Protein AF-A0A2J8MBR6-F1 (afdb_monomer_lite)

pLDDT: mean 87.17, std 11.91, range [52.5, 98.75]

Organism: Pan troglodytes (NCBI:txid9598)

InterPro domains:
  IPR004364 Aminoacyl-tRNA synthetase, class II (D/K/N) [PF00152] (13-102)
  IPR045864 Class II Aminoacyl-tRNA synthetase/Biotinyl protein ligase (BPL) and lipoyl protein ligase (LPL) [G3DSA:3.30.930.10] (3-104)
  IPR045864 Class II Aminoacyl-tRNA synthetase/Biotinyl protein ligase (BPL) and lipoyl protein ligase (LPL) [SSF55681] (5-101)

Structure (mmCIF, N/CA/C/O backbone):
data_AF-A0A2J8MBR6-F1
#
_entry.id   AF-A0A2J8MBR6-F1
#
loop_
_atom_site.group_PDB
_atom_site.id
_atom_site.type_symbol
_atom_site.label_atom_id
_atom_site.label_alt_id
_atom_site.label_comp_id
_atom_site.label_asym_id
_atom_site.label_entity_id
_atom_site.label_seq_id
_atom_site.pdbx_PDB_ins_code
_atom_site.Cartn_x
_atom_site.Cartn_y
_atom_site.Cartn_z
_atom_site.occupancy
_atom_site.B_iso_or_equiv
_atom_site.auth_seq_id
_atom_site.auth_comp_id
_atom_site.auth_asym_id
_atom_site.auth_atom_id
_atom_site.pdbx_PDB_model_num
ATOM 1 N N . PRO A 1 1 ? 12.385 17.022 -18.684 1.00 77.06 1 PRO A N 1
ATOM 2 C CA . PRO A 1 1 ? 13.114 16.256 -17.645 1.00 77.06 1 PRO A CA 1
ATOM 3 C C . PRO A 1 1 ? 13.545 14.849 -18.097 1.00 77.06 1 PRO A C 1
ATOM 5 O O . PRO A 1 1 ? 14.737 14.612 -18.179 1.00 77.06 1 PRO A O 1
ATOM 8 N N . ILE A 1 2 ? 12.638 13.938 -18.475 1.00 82.88 2 ILE A N 1
ATOM 9 C CA . ILE A 1 2 ? 13.016 12.587 -18.943 1.00 82.88 2 ILE A CA 1
ATOM 10 C C . ILE A 1 2 ? 12.957 12.524 -20.476 1.00 82.88 2 ILE A C 1
ATOM 12 O O . ILE A 1 2 ? 11.893 12.755 -21.051 1.00 82.88 2 ILE A O 1
ATOM 16 N N . LYS A 1 3 ? 14.080 12.223 -21.145 1.00 82.62 3 LYS A N 1
ATOM 17 C CA . LYS A 1 3 ? 14.129 12.087 -22.614 1.00 82.62 3 LYS A CA 1
ATOM 18 C C . LYS A 1 3 ? 13.734 10.682 -23.071 1.00 82.62 3 LYS A C 1
ATOM 20 O O . LYS A 1 3 ? 14.180 9.684 -22.508 1.00 82.62 3 LYS A O 1
ATOM 25 N N . TYR A 1 4 ? 12.916 10.612 -24.120 1.00 69.12 4 TYR A N 1
ATOM 26 C CA . TYR A 1 4 ? 12.496 9.362 -24.753 1.00 69.12 4 TYR A CA 1
ATOM 27 C C . TYR A 1 4 ? 13.694 8.699 -25.461 1.00 69.12 4 TYR A C 1
ATOM 29 O O . TYR A 1 4 ? 14.399 9.370 -26.207 1.00 69.12 4 TYR A O 1
ATOM 37 N N . LYS A 1 5 ? 13.910 7.395 -25.224 1.00 77.12 5 LYS A N 1
ATOM 38 C CA . LYS A 1 5 ? 15.043 6.555 -25.696 1.00 77.12 5 LYS A CA 1
ATOM 39 C C . LYS A 1 5 ? 16.397 6.731 -24.993 1.00 77.12 5 LYS A C 1
ATOM 41 O O . LYS A 1 5 ? 17.296 5.934 -25.244 1.00 77.12 5 LYS A O 1
ATOM 46 N N . GLU A 1 6 ? 16.539 7.681 -24.076 1.00 84.62 6 GLU A N 1
ATOM 47 C CA . GLU A 1 6 ? 17.733 7.788 -23.231 1.00 84.62 6 GLU A CA 1
ATOM 48 C C . GLU A 1 6 ? 17.558 6.937 -21.963 1.00 84.62 6 GLU A C 1
ATOM 50 O O . GLU A 1 6 ? 16.483 6.924 -21.353 1.00 84.62 6 GLU A O 1
ATOM 55 N N . ARG A 1 7 ? 18.597 6.190 -21.570 1.00 83.81 7 ARG A N 1
ATOM 56 C CA . ARG A 1 7 ? 18.583 5.439 -20.309 1.00 83.81 7 ARG A CA 1
ATOM 57 C C . ARG A 1 7 ? 19.002 6.363 -19.177 1.00 83.81 7 ARG A C 1
ATOM 59 O O . ARG A 1 7 ? 20.121 6.859 -19.166 1.00 83.81 7 ARG A O 1
ATOM 66 N N . HIS A 1 8 ? 18.112 6.527 -18.206 1.00 88.81 8 HIS A N 1
ATOM 67 C CA . HIS A 1 8 ? 18.379 7.291 -16.992 1.00 88.81 8 HIS A CA 1
ATOM 68 C C . HIS A 1 8 ? 18.644 6.341 -15.816 1.00 88.81 8 HIS A C 1
ATOM 70 O O . HIS A 1 8 ? 17.941 5.330 -15.703 1.00 88.81 8 HIS A O 1
ATOM 76 N N . PRO A 1 9 ? 19.604 6.643 -14.922 1.00 91.50 9 PRO A N 1
ATOM 77 C CA . PRO A 1 9 ? 19.783 5.905 -13.675 1.00 91.50 9 PRO A CA 1
ATOM 78 C C . PRO A 1 9 ? 18.516 5.928 -12.810 1.00 91.50 9 PRO A C 1
ATOM 80 O O . PRO A 1 9 ? 17.766 6.905 -12.818 1.00 91.50 9 PRO A O 1
ATOM 83 N N . LEU A 1 10 ? 18.297 4.881 -12.007 1.00 90.81 10 LEU A N 1
ATOM 84 C CA . LEU A 1 10 ? 17.121 4.800 -11.130 1.00 90.81 10 LEU A CA 1
ATOM 85 C C . LEU A 1 10 ? 17.045 5.966 -10.134 1.00 90.81 10 LEU A C 1
ATOM 87 O O . LEU A 1 10 ? 15.949 6.444 -9.859 1.00 90.81 10 LEU A O 1
ATOM 91 N N . GLU A 1 11 ? 18.188 6.457 -9.650 1.00 93.19 11 GLU A N 1
ATOM 92 C CA . GLU A 1 11 ? 18.245 7.594 -8.725 1.00 93.19 11 GLU A CA 1
ATOM 93 C C . GLU A 1 11 ? 17.692 8.878 -9.350 1.00 93.19 11 GLU A C 1
ATOM 95 O O . GLU A 1 11 ? 16.863 9.560 -8.754 1.00 93.19 11 GLU A O 1
ATOM 100 N N . TYR A 1 12 ? 18.039 9.144 -10.610 1.00 92.38 12 TYR A N 1
ATOM 101 C CA . TYR A 1 12 ? 17.484 10.275 -11.349 1.00 92.38 12 TYR A CA 1
ATOM 102 C C . TYR A 1 12 ? 15.967 10.137 -11.543 1.00 92.38 12 TYR A C 1
ATOM 104 O O . TYR A 1 12 ? 15.207 11.088 -11.371 1.00 92.38 12 TYR A O 1
ATOM 112 N N . LEU A 1 13 ? 15.489 8.924 -11.837 1.00 91.88 13 LEU A N 1
ATOM 113 C CA . LEU A 1 13 ? 14.056 8.665 -11.987 1.00 91.88 13 LEU A CA 1
ATOM 114 C C . LEU A 1 13 ? 13.270 8.869 -10.679 1.00 91.88 13 LEU A C 1
ATOM 116 O O . LEU A 1 13 ? 12.091 9.226 -10.737 1.00 91.88 13 LEU A O 1
ATOM 120 N N . ARG A 1 14 ? 13.884 8.674 -9.502 1.00 92.31 14 ARG A N 1
ATOM 121 C CA . ARG A 1 14 ? 13.234 8.924 -8.198 1.00 92.31 14 ARG A CA 1
ATOM 122 C C . ARG A 1 14 ? 12.878 10.398 -7.999 1.00 92.31 14 ARG A C 1
ATOM 124 O O . ARG A 1 14 ? 11.842 10.670 -7.402 1.00 92.31 14 ARG A O 1
ATOM 131 N N . GLN A 1 15 ? 13.653 11.315 -8.577 1.00 94.56 15 GLN A N 1
ATOM 132 C CA . GLN A 1 15 ? 13.417 12.764 -8.500 1.00 94.56 15 GLN A CA 1
ATOM 133 C C . GLN A 1 15 ? 12.194 13.225 -9.316 1.00 94.56 15 GLN A C 1
ATOM 135 O O . GLN A 1 15 ? 11.661 14.310 -9.094 1.00 94.56 15 GLN A O 1
ATOM 140 N N . HIS A 1 16 ? 11.705 12.398 -10.248 1.00 92.62 16 HIS A N 1
ATOM 141 C CA . HIS A 1 16 ? 10.569 12.715 -11.119 1.00 92.62 16 HIS A CA 1
ATOM 142 C C . HIS A 1 16 ? 9.462 11.645 -11.028 1.00 92.62 16 HIS A C 1
ATOM 144 O O . HIS A 1 16 ? 9.188 10.935 -12.006 1.00 92.62 16 HIS A O 1
ATOM 150 N N . PRO A 1 17 ? 8.783 11.515 -9.868 1.00 90.62 17 PRO A N 1
ATOM 151 C CA . PRO A 1 17 ? 7.864 10.408 -9.587 1.00 90.62 17 PRO A CA 1
ATOM 152 C C . PRO A 1 17 ? 6.655 10.347 -10.530 1.00 90.62 17 PRO A C 1
ATOM 154 O O . PRO A 1 17 ? 6.166 9.261 -10.832 1.00 90.62 17 PRO A O 1
ATOM 157 N N . HIS A 1 18 ? 6.211 11.493 -11.043 1.00 91.69 18 HIS A N 1
ATOM 158 C CA . HIS A 1 18 ? 5.093 11.602 -11.982 1.00 91.69 18 HIS A CA 1
ATOM 159 C C . HIS A 1 18 ? 5.460 11.176 -13.416 1.00 91.69 18 HIS A C 1
ATOM 161 O O . HIS A 1 18 ? 4.578 10.812 -14.188 1.00 91.69 18 HIS A O 1
ATOM 167 N N . PHE A 1 19 ? 6.749 11.172 -13.785 1.00 89.81 19 PHE A N 1
ATOM 168 C CA . PHE A 1 19 ? 7.193 10.747 -15.120 1.00 89.81 19 PHE A CA 1
ATOM 169 C C . PHE A 1 19 ? 7.856 9.366 -15.141 1.00 89.81 19 PHE A C 1
ATOM 171 O O . PHE A 1 19 ? 7.837 8.705 -16.182 1.00 89.81 19 PHE A O 1
ATOM 178 N N . ARG A 1 20 ? 8.424 8.893 -14.021 1.00 90.75 20 ARG A N 1
ATOM 179 C CA . ARG A 1 20 ? 9.204 7.639 -13.979 1.00 90.75 20 ARG A CA 1
ATOM 180 C C . ARG A 1 20 ? 8.426 6.412 -14.452 1.00 90.75 20 ARG A C 1
ATOM 182 O O . ARG A 1 20 ? 9.022 5.533 -15.069 1.00 90.75 20 ARG A O 1
ATOM 189 N N . CYS A 1 21 ? 7.107 6.378 -14.237 1.00 90.12 21 CYS A N 1
ATOM 190 C CA . CYS A 1 21 ? 6.229 5.283 -14.660 1.00 90.12 21 CYS A CA 1
ATOM 191 C C . CYS A 1 21 ? 6.183 5.084 -16.184 1.00 90.12 21 CYS A C 1
ATOM 193 O O . CYS A 1 21 ? 5.829 4.002 -16.635 1.00 90.12 21 CYS A O 1
ATOM 195 N N . ARG A 1 22 ? 6.592 6.080 -16.981 1.00 89.62 22 ARG A N 1
ATOM 196 C CA . ARG A 1 22 ? 6.645 6.005 -18.452 1.00 89.62 22 ARG A CA 1
ATOM 197 C C . ARG A 1 22 ? 7.913 5.335 -18.989 1.00 89.62 22 ARG A C 1
ATOM 199 O O . ARG A 1 22 ? 8.057 5.184 -20.198 1.00 89.62 22 ARG A O 1
ATOM 20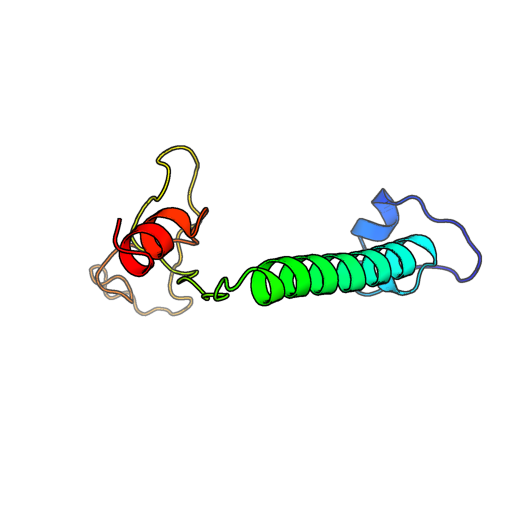6 N N . THR A 1 23 ? 8.849 4.959 -18.119 1.00 90.69 23 THR A N 1
ATOM 207 C CA . THR A 1 23 ? 10.065 4.232 -18.510 1.00 90.69 23 THR A CA 1
ATOM 208 C C . THR A 1 23 ? 9.806 2.727 -18.586 1.00 90.69 23 THR A C 1
ATOM 210 O O . THR A 1 23 ? 8.963 2.188 -17.865 1.00 90.69 23 THR A O 1
ATOM 213 N N . ASN A 1 24 ? 10.564 2.013 -19.424 1.00 90.44 24 ASN A N 1
ATOM 214 C CA . ASN A 1 24 ? 10.409 0.560 -19.575 1.00 90.44 24 ASN A CA 1
ATOM 215 C C . ASN A 1 24 ? 10.633 -0.187 -18.253 1.00 90.44 24 ASN A C 1
ATOM 217 O O . ASN A 1 24 ? 9.892 -1.115 -17.944 1.00 90.44 24 ASN A O 1
ATOM 221 N N . VAL A 1 25 ? 11.613 0.238 -17.450 1.00 91.25 25 VAL A N 1
ATOM 222 C CA . VAL A 1 25 ? 11.951 -0.432 -16.187 1.00 91.25 25 VAL A CA 1
ATOM 223 C C . VAL A 1 25 ? 10.834 -0.255 -15.159 1.00 91.25 25 VAL A C 1
ATOM 225 O O . VAL A 1 25 ? 10.276 -1.241 -14.688 1.00 91.25 25 VAL A O 1
ATOM 228 N N . VAL A 1 26 ? 10.449 0.986 -14.847 1.00 93.31 26 VAL A N 1
ATOM 229 C CA . VAL A 1 26 ? 9.443 1.238 -13.803 1.00 93.31 26 VAL A CA 1
ATOM 230 C C . VAL A 1 26 ? 8.061 0.746 -14.233 1.00 93.31 26 VAL A C 1
ATOM 232 O O . VAL A 1 26 ? 7.354 0.173 -13.413 1.00 93.31 26 VAL A O 1
ATOM 235 N N . SER A 1 27 ? 7.681 0.890 -15.509 1.00 93.62 27 SER A N 1
ATOM 236 C CA . SER A 1 27 ? 6.403 0.342 -15.991 1.00 93.62 27 SER A CA 1
ATOM 237 C C . SER A 1 27 ? 6.342 -1.184 -15.876 1.00 93.62 27 SER A C 1
ATOM 239 O O . SER A 1 27 ? 5.297 -1.722 -15.523 1.00 93.62 27 SER A O 1
ATOM 241 N N . SER A 1 28 ? 7.454 -1.885 -16.125 1.00 95.62 28 SER A N 1
ATOM 242 C CA . SER A 1 28 ? 7.530 -3.340 -15.944 1.00 95.62 28 SER A CA 1
ATOM 243 C C . SER A 1 28 ? 7.397 -3.731 -14.476 1.00 95.62 28 SER A C 1
ATOM 245 O O . SER A 1 28 ? 6.632 -4.638 -14.165 1.00 95.62 28 SER A O 1
ATOM 247 N N . ILE A 1 29 ? 8.051 -2.999 -13.568 1.00 96.19 29 ILE A N 1
ATOM 248 C CA . ILE A 1 29 ? 7.918 -3.212 -12.118 1.00 96.19 29 ILE A CA 1
ATOM 249 C C . ILE A 1 29 ? 6.467 -3.011 -11.664 1.00 96.19 29 ILE A C 1
ATOM 251 O O . ILE A 1 29 ? 5.960 -3.812 -10.886 1.00 96.19 29 ILE A O 1
ATOM 255 N N . LEU A 1 30 ? 5.778 -1.978 -12.158 1.00 96.44 30 LEU A N 1
ATOM 256 C CA . LEU A 1 30 ? 4.376 -1.728 -11.804 1.00 96.44 30 LEU A CA 1
ATOM 257 C C . LEU A 1 30 ? 3.444 -2.852 -12.283 1.00 96.44 30 LEU A C 1
ATOM 259 O O . LEU A 1 30 ? 2.546 -3.238 -11.539 1.00 96.44 30 LEU A O 1
ATOM 263 N N . ARG A 1 31 ? 3.680 -3.416 -13.477 1.00 97.69 31 ARG A N 1
ATOM 264 C CA . ARG A 1 31 ? 2.931 -4.591 -13.961 1.00 97.69 31 ARG A CA 1
ATOM 265 C C . ARG A 1 31 ? 3.205 -5.828 -13.109 1.00 97.69 31 ARG A C 1
ATOM 267 O O . ARG A 1 31 ? 2.262 -6.466 -12.670 1.00 97.69 31 ARG A O 1
ATOM 274 N N . ILE A 1 32 ? 4.471 -6.111 -12.797 1.00 98.50 32 ILE A N 1
ATOM 275 C CA . ILE A 1 32 ? 4.844 -7.221 -11.902 1.00 98.50 32 ILE A CA 1
ATOM 276 C C . ILE A 1 32 ? 4.190 -7.055 -10.528 1.00 98.50 32 ILE A C 1
ATOM 278 O O . ILE A 1 32 ? 3.653 -8.015 -9.993 1.00 98.50 32 ILE A O 1
ATOM 282 N N . ARG A 1 33 ? 4.186 -5.839 -9.968 1.00 98.25 33 ARG A N 1
ATOM 283 C CA . ARG A 1 33 ? 3.502 -5.549 -8.702 1.00 98.25 33 ARG A CA 1
ATOM 284 C C . ARG A 1 33 ? 2.006 -5.849 -8.795 1.00 98.25 33 ARG A C 1
ATOM 286 O O . ARG A 1 33 ? 1.474 -6.437 -7.864 1.00 98.25 33 ARG A O 1
ATOM 293 N N . SER A 1 34 ? 1.352 -5.463 -9.891 1.00 98.69 34 SER A N 1
ATOM 294 C CA . SER A 1 34 ? -0.067 -5.759 -10.125 1.00 98.69 34 SER A CA 1
ATOM 295 C C . SER A 1 34 ? -0.335 -7.265 -10.104 1.00 98.69 34 SER A C 1
ATOM 297 O O . SER A 1 34 ? -1.191 -7.718 -9.348 1.00 98.69 34 SER A O 1
ATOM 299 N N . GLU A 1 3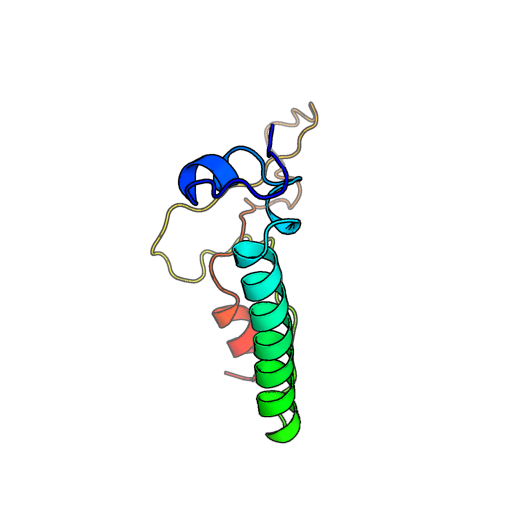5 ? 0.440 -8.039 -10.868 1.00 98.69 35 GLU A N 1
ATOM 300 C CA . GLU A 1 35 ? 0.301 -9.500 -10.922 1.00 98.69 35 GLU A CA 1
ATOM 301 C C . GLU A 1 35 ? 0.611 -10.159 -9.573 1.00 98.69 35 GLU A C 1
ATOM 303 O O . GLU A 1 35 ? -0.130 -11.028 -9.123 1.00 98.69 35 GLU A O 1
ATOM 308 N N . ALA A 1 36 ? 1.657 -9.711 -8.875 1.00 98.75 36 ALA A N 1
ATOM 309 C CA . ALA A 1 36 ? 2.002 -10.221 -7.551 1.00 98.75 36 ALA A CA 1
ATOM 310 C C . ALA A 1 36 ? 0.888 -9.954 -6.527 1.00 98.75 36 ALA A C 1
ATOM 312 O O . ALA A 1 36 ? 0.527 -10.846 -5.763 1.00 98.75 36 ALA A O 1
ATOM 313 N N . THR A 1 37 ? 0.303 -8.751 -6.528 1.00 98.62 37 THR A N 1
ATOM 314 C CA . THR A 1 37 ? -0.843 -8.422 -5.670 1.00 98.62 37 THR A CA 1
ATOM 315 C C . THR A 1 37 ? -2.045 -9.312 -5.990 1.00 98.62 37 THR A C 1
ATOM 317 O O . THR A 1 37 ? -2.637 -9.877 -5.071 1.00 98.62 37 THR A O 1
ATOM 320 N N . ALA A 1 38 ? -2.380 -9.496 -7.270 1.00 98.62 38 ALA A N 1
ATOM 321 C CA . ALA A 1 38 ? -3.477 -10.373 -7.680 1.00 98.62 38 ALA A CA 1
ATOM 322 C C . ALA A 1 38 ? -3.240 -11.837 -7.267 1.00 98.62 38 ALA A C 1
ATOM 324 O O . ALA A 1 38 ? -4.156 -12.487 -6.758 1.00 98.62 38 ALA A O 1
ATOM 325 N N . ALA A 1 39 ? -2.013 -12.337 -7.422 1.00 98.69 39 ALA A N 1
ATOM 326 C CA . ALA A 1 39 ? -1.630 -13.692 -7.040 1.00 98.69 39 ALA A CA 1
ATOM 327 C C . ALA A 1 39 ? -1.744 -13.922 -5.525 1.00 98.69 39 ALA A C 1
ATOM 329 O O . ALA A 1 39 ? -2.322 -14.923 -5.110 1.00 98.69 39 ALA A O 1
ATOM 330 N N . ILE A 1 40 ? -1.267 -12.979 -4.702 1.00 98.56 40 ILE A N 1
ATOM 331 C CA . ILE A 1 40 ? -1.381 -13.052 -3.235 1.00 98.56 40 ILE A CA 1
ATOM 332 C C . ILE A 1 40 ? -2.853 -13.112 -2.814 1.00 98.56 40 ILE A C 1
ATOM 334 O O . ILE A 1 40 ? -3.237 -13.985 -2.038 1.00 98.56 40 ILE A O 1
ATOM 338 N N . HIS A 1 41 ? -3.694 -12.221 -3.348 1.00 98.38 41 HIS A N 1
ATOM 339 C CA . HIS A 1 41 ? -5.120 -12.224 -3.017 1.00 98.38 41 HIS A CA 1
ATOM 340 C C . HIS A 1 41 ? -5.820 -13.508 -3.460 1.00 98.38 41 HIS A C 1
ATOM 342 O O . HIS A 1 41 ? -6.641 -14.029 -2.709 1.00 98.38 41 HIS A O 1
ATOM 348 N N . SER A 1 42 ? -5.493 -14.019 -4.648 1.00 98.50 42 SER A N 1
ATOM 349 C CA . SER A 1 42 ? -6.087 -15.255 -5.166 1.00 98.50 42 SER A CA 1
ATOM 350 C C . 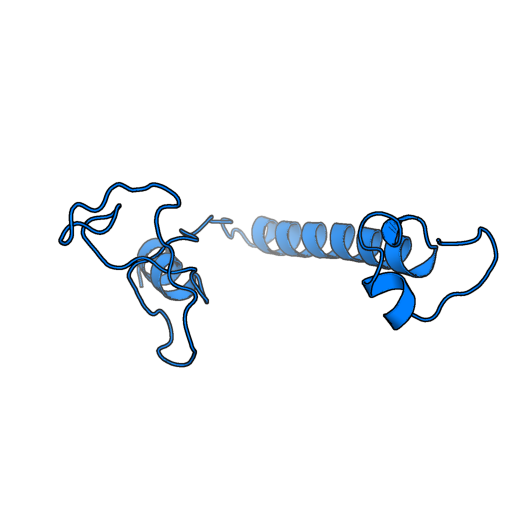SER A 1 42 ? -5.700 -16.450 -4.299 1.00 98.50 42 SER A C 1
ATOM 352 O O . SER A 1 42 ? -6.580 -17.156 -3.829 1.00 98.50 42 SER A O 1
ATOM 354 N N . PHE A 1 43 ? -4.414 -16.603 -3.967 1.00 98.75 43 PHE A N 1
ATOM 355 C CA . PHE A 1 43 ? -3.926 -17.683 -3.106 1.00 98.75 43 PHE A CA 1
ATOM 356 C C . PHE A 1 43 ? -4.661 -17.749 -1.759 1.00 98.75 43 PHE A C 1
ATOM 358 O O . PHE A 1 43 ? -5.141 -18.811 -1.358 1.00 98.75 43 PHE A O 1
ATOM 365 N N . PHE A 1 44 ? -4.776 -16.613 -1.064 1.00 98.56 44 PHE A N 1
ATOM 366 C CA . PHE A 1 44 ? -5.453 -16.567 0.232 1.00 98.56 44 PHE A CA 1
ATOM 367 C C . PHE A 1 44 ? -6.957 -16.808 0.101 1.00 98.56 44 PHE A C 1
ATOM 369 O O . PHE A 1 44 ? -7.519 -17.567 0.890 1.00 98.56 44 PHE A O 1
ATOM 376 N N . LYS A 1 45 ? -7.599 -16.228 -0.917 1.00 98.38 45 LYS A N 1
ATOM 377 C CA . LYS A 1 45 ? -9.025 -16.443 -1.184 1.00 98.38 45 LYS A CA 1
ATOM 378 C C . LYS A 1 45 ? -9.333 -17.912 -1.482 1.00 98.38 45 LYS A C 1
ATOM 380 O O . LYS A 1 45 ? -10.275 -18.454 -0.912 1.00 98.38 45 L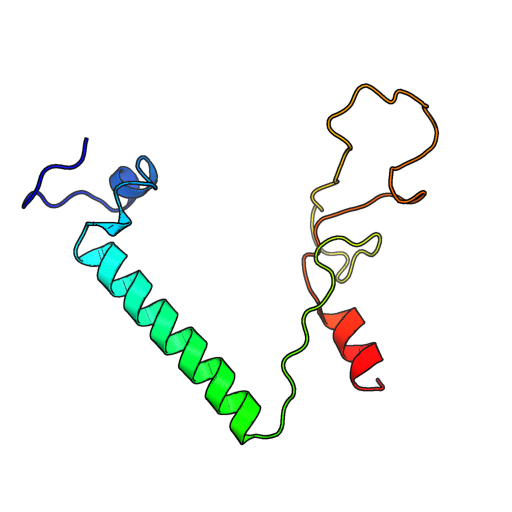YS A O 1
ATOM 385 N N . ASP A 1 46 ? -8.531 -18.553 -2.326 1.00 98.50 46 ASP A N 1
ATOM 386 C CA . ASP A 1 46 ? -8.690 -19.963 -2.702 1.00 98.50 46 ASP A CA 1
ATOM 387 C C . ASP A 1 46 ? -8.430 -20.898 -1.513 1.00 98.50 46 ASP A C 1
ATOM 389 O O . ASP A 1 46 ? -9.019 -21.971 -1.415 1.00 98.50 46 ASP A O 1
ATOM 393 N N . SER A 1 47 ? -7.606 -20.453 -0.563 1.00 98.31 47 SER A N 1
ATOM 394 C CA . SER A 1 47 ? -7.355 -21.139 0.708 1.00 98.31 47 SER A CA 1
ATOM 395 C C . SER A 1 47 ? -8.419 -20.850 1.783 1.00 98.31 47 SER A C 1
ATOM 397 O O . SER A 1 47 ? -8.273 -21.294 2.919 1.00 98.31 47 SER A O 1
ATOM 399 N N . GLY A 1 48 ? -9.483 -20.104 1.459 1.00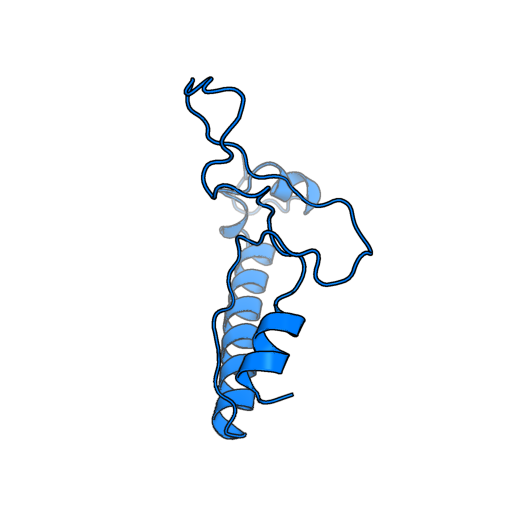 97.75 48 GLY A N 1
ATOM 400 C CA . GLY A 1 48 ? -10.593 -19.801 2.369 1.00 97.75 48 GLY A CA 1
ATOM 401 C C . GLY A 1 48 ? -10.351 -18.643 3.343 1.00 97.75 48 GLY A C 1
ATOM 402 O O . GLY A 1 48 ? -11.169 -18.422 4.235 1.00 97.75 48 GLY A O 1
ATOM 403 N N . PHE A 1 49 ? -9.263 -17.884 3.190 1.00 98.00 49 PHE A N 1
ATOM 404 C CA . PHE A 1 49 ? -9.000 -16.705 4.016 1.00 98.00 49 PHE A CA 1
ATOM 405 C C . PHE A 1 49 ? -9.837 -15.505 3.563 1.00 98.00 49 PHE A C 1
ATOM 407 O O . PHE A 1 49 ? -10.138 -15.324 2.379 1.00 98.00 49 PHE A O 1
ATOM 414 N N . VAL A 1 50 ? -10.150 -14.630 4.519 1.00 96.75 50 VAL A N 1
ATOM 415 C CA . VAL A 1 50 ? -10.853 -13.367 4.280 1.00 96.75 50 VAL A CA 1
ATOM 416 C C . VAL A 1 50 ? -9.855 -12.218 4.357 1.00 96.75 50 VAL A C 1
ATOM 418 O O . VAL A 1 50 ? -9.128 -12.072 5.336 1.00 96.75 50 VAL A O 1
ATOM 421 N N . HIS A 1 51 ? -9.823 -11.381 3.322 1.00 96.81 51 HIS A N 1
ATOM 422 C CA . HIS A 1 51 ? -9.037 -10.153 3.347 1.00 96.81 51 HIS A CA 1
ATOM 423 C C . HIS A 1 51 ? -9.777 -9.085 4.158 1.00 96.81 51 HIS A C 1
ATOM 425 O O . HIS A 1 51 ? -10.886 -8.691 3.798 1.00 96.81 51 HIS A O 1
ATOM 431 N N . ILE A 1 52 ? -9.152 -8.616 5.238 1.00 96.44 52 ILE A N 1
ATOM 432 C CA . ILE A 1 52 ? -9.722 -7.624 6.150 1.00 96.44 52 ILE A CA 1
ATOM 433 C C . ILE A 1 52 ? -8.866 -6.356 6.125 1.00 96.44 52 ILE A C 1
ATOM 435 O O . ILE A 1 52 ? -7.651 -6.410 6.304 1.00 96.44 52 ILE A O 1
ATOM 439 N N . HIS A 1 53 ? -9.510 -5.207 5.922 1.00 96.31 53 HIS A N 1
ATOM 440 C CA . HIS A 1 53 ? -8.862 -3.907 6.063 1.00 96.31 53 HIS A CA 1
ATOM 441 C C . HIS A 1 53 ? -8.829 -3.494 7.535 1.00 96.31 53 HIS A C 1
ATOM 443 O O . HIS A 1 53 ? -9.872 -3.273 8.146 1.00 96.31 53 HIS A O 1
ATOM 449 N N . THR A 1 54 ? -7.629 -3.362 8.091 1.00 95.31 54 THR A N 1
ATOM 450 C CA . THR A 1 54 ? -7.419 -2.854 9.451 1.00 95.31 54 THR A CA 1
ATOM 451 C C . THR A 1 54 ? -7.325 -1.323 9.468 1.00 95.31 54 THR A C 1
ATOM 453 O O . THR A 1 54 ? -6.964 -0.721 8.450 1.00 95.31 54 THR A O 1
ATOM 456 N N . PRO A 1 55 ? -7.603 -0.665 10.608 1.00 93.69 55 PRO A N 1
ATOM 457 C CA . PRO A 1 55 ? -7.415 0.776 10.752 1.00 93.69 55 PRO A CA 1
ATOM 458 C C . PRO A 1 55 ? -5.970 1.201 10.461 1.00 93.69 55 PRO A C 1
ATOM 460 O O . PRO A 1 55 ? -5.027 0.579 10.941 1.00 93.69 55 PRO A O 1
ATOM 463 N N . ILE A 1 56 ? -5.801 2.276 9.683 1.00 94.00 56 ILE A N 1
ATOM 464 C CA . ILE A 1 56 ? -4.484 2.893 9.433 1.00 94.00 56 ILE A CA 1
ATOM 465 C C . ILE A 1 56 ? -4.151 3.924 10.519 1.00 94.00 56 ILE A C 1
ATOM 467 O O . ILE A 1 56 ? -2.989 4.089 10.878 1.00 94.00 56 ILE A O 1
ATOM 471 N N . ILE A 1 57 ? -5.171 4.609 11.040 1.00 92.94 57 ILE A N 1
ATOM 472 C CA . ILE A 1 57 ? -5.056 5.540 12.163 1.00 92.94 57 ILE A CA 1
ATOM 473 C C . ILE A 1 57 ? -5.324 4.755 13.443 1.00 92.94 57 ILE A C 1
ATOM 475 O O . ILE A 1 57 ? -6.358 4.097 13.551 1.00 92.94 57 ILE A O 1
ATOM 479 N N . THR A 1 58 ? -4.403 4.825 14.396 1.00 90.44 58 THR A N 1
ATOM 480 C CA . THR A 1 58 ? -4.469 4.075 15.652 1.00 90.44 58 THR A CA 1
ATOM 481 C C . THR A 1 58 ? -3.929 4.910 16.807 1.00 90.44 58 THR A C 1
ATOM 483 O O . THR A 1 58 ? -3.027 5.721 16.618 1.00 90.44 58 THR A O 1
ATOM 486 N N . SER A 1 59 ? -4.463 4.709 18.010 1.00 88.25 59 SER A N 1
ATOM 487 C CA . SER A 1 59 ? -3.850 5.197 19.254 1.00 88.25 59 SER A CA 1
ATOM 488 C C . SER A 1 59 ? -2.910 4.167 19.883 1.00 88.25 59 SER A C 1
ATOM 490 O O . SER A 1 59 ? -2.296 4.438 20.910 1.00 88.25 59 SER A O 1
ATOM 492 N N . ASN A 1 60 ? -2.852 2.965 19.305 1.00 78.75 60 ASN A N 1
ATOM 493 C CA . ASN A 1 60 ? -2.116 1.827 19.829 1.00 78.75 60 ASN A CA 1
ATOM 494 C C . ASN A 1 60 ? -0.771 1.655 19.118 1.00 78.75 60 ASN A C 1
ATOM 496 O O . ASN A 1 60 ? -0.721 1.668 17.884 1.00 78.75 60 ASN A O 1
ATOM 500 N N . ASP A 1 61 ? 0.281 1.410 19.893 1.00 72.75 61 ASP A N 1
ATOM 501 C CA . ASP A 1 61 ? 1.567 0.948 19.382 1.00 72.75 61 ASP A CA 1
ATOM 502 C C . ASP A 1 61 ? 1.534 -0.581 19.308 1.00 72.75 61 ASP A C 1
ATOM 504 O O . ASP A 1 61 ? 1.457 -1.268 20.324 1.00 72.75 61 ASP A O 1
ATOM 508 N N . SER A 1 62 ? 1.505 -1.114 18.087 1.00 61.72 62 SER A N 1
ATOM 509 C CA . SER A 1 62 ? 1.246 -2.541 17.873 1.00 61.72 62 SER A CA 1
ATOM 510 C C . SER A 1 62 ? 2.456 -3.432 18.160 1.00 61.72 62 SER A C 1
ATOM 512 O O . SER A 1 62 ? 2.271 -4.622 18.392 1.00 61.72 62 SER A O 1
ATOM 514 N N . GLU A 1 63 ? 3.677 -2.884 18.139 1.00 65.19 63 GLU A N 1
ATOM 515 C CA . GLU A 1 63 ? 4.917 -3.676 18.231 1.00 65.19 63 GLU A CA 1
ATOM 516 C C . GLU A 1 63 ? 6.005 -3.028 19.110 1.00 65.19 63 GLU A C 1
ATOM 518 O O . GLU A 1 63 ? 7.037 -3.652 19.355 1.00 65.19 63 GLU A O 1
ATOM 523 N N . GLY A 1 64 ? 5.808 -1.802 19.616 1.00 64.75 64 GLY A N 1
ATOM 524 C CA . GLY A 1 64 ? 6.699 -1.175 20.602 1.00 64.75 64 GLY A CA 1
ATOM 525 C C . GLY A 1 64 ? 8.106 -0.841 20.092 1.00 64.75 64 GLY A C 1
ATOM 526 O O . GLY A 1 64 ? 8.983 -0.516 20.891 1.00 64.75 64 GLY A O 1
ATOM 527 N N . ALA A 1 65 ? 8.358 -0.980 18.785 1.00 59.53 65 ALA A N 1
ATOM 528 C CA . ALA A 1 65 ? 9.710 -1.106 18.234 1.00 59.53 65 ALA A CA 1
ATOM 529 C C . ALA A 1 65 ? 10.154 0.047 17.312 1.00 59.53 65 ALA A C 1
ATOM 531 O O . ALA A 1 65 ? 11.249 -0.025 16.751 1.00 59.53 65 ALA A O 1
ATOM 532 N N . GLY A 1 66 ? 9.364 1.116 17.141 1.00 68.44 66 GLY A N 1
ATOM 533 C CA . GLY A 1 66 ? 9.721 2.206 16.225 1.00 68.44 66 GLY A CA 1
ATOM 534 C C . GLY A 1 66 ? 9.132 3.571 16.569 1.00 68.44 66 GLY A C 1
ATOM 535 O O . GLY A 1 66 ? 8.139 3.682 17.280 1.00 68.44 66 GLY A O 1
ATOM 536 N N . GLU A 1 67 ? 9.751 4.624 16.029 1.00 78.94 67 GLU A N 1
ATOM 537 C CA . GLU A 1 67 ? 9.174 5.969 16.050 1.00 78.94 67 GLU A CA 1
ATOM 538 C C . GLU A 1 67 ? 7.878 5.984 15.226 1.00 78.94 67 GLU A C 1
ATOM 540 O O . GLU A 1 67 ? 7.866 5.613 14.049 1.00 78.94 67 GLU A O 1
ATOM 545 N N . LEU A 1 68 ? 6.778 6.411 15.849 1.00 83.81 68 LEU A N 1
ATOM 546 C CA . LEU A 1 68 ? 5.472 6.507 15.205 1.00 83.81 68 LEU A CA 1
ATOM 547 C C . LEU A 1 68 ? 5.265 7.895 14.591 1.00 83.81 68 LEU A C 1
ATOM 549 O O . LEU A 1 68 ? 5.618 8.920 15.176 1.00 83.81 68 LEU A O 1
ATOM 553 N N . PHE A 1 69 ? 4.617 7.942 13.427 1.00 90.25 69 PHE A N 1
ATOM 554 C CA . PHE A 1 69 ? 4.172 9.205 12.841 1.00 90.25 69 PHE A CA 1
ATOM 555 C C . PHE A 1 69 ? 2.895 9.678 13.536 1.00 90.25 69 PHE A C 1
ATOM 557 O O . PHE A 1 69 ? 1.826 9.109 13.306 1.00 90.25 69 PHE A O 1
ATOM 564 N N . GLN A 1 70 ? 3.006 10.723 14.359 1.00 89.00 70 GLN A N 1
ATOM 565 C CA . GLN A 1 70 ? 1.867 11.367 15.015 1.00 89.00 70 GLN A CA 1
ATOM 566 C C . GLN A 1 70 ? 1.035 12.184 14.019 1.00 89.00 70 GLN A C 1
ATOM 568 O O . GLN A 1 70 ? 1.566 12.906 13.171 1.00 89.00 70 GLN A O 1
ATOM 573 N N . LEU A 1 71 ? -0.284 12.050 14.123 1.00 88.38 71 LEU A N 1
ATOM 574 C CA . LEU A 1 71 ? -1.265 12.740 13.298 1.00 88.38 71 LEU A CA 1
ATOM 575 C C . LEU A 1 71 ? -1.819 13.943 14.055 1.00 88.38 71 LEU A C 1
ATOM 577 O O . LEU A 1 71 ? -2.432 13.789 15.106 1.00 88.38 71 LEU A O 1
ATOM 581 N N . GLU A 1 72 ? -1.664 15.126 13.464 1.00 87.25 72 GLU A N 1
ATOM 582 C CA . GLU A 1 72 ? -2.155 16.386 14.021 1.00 87.25 72 GLU A CA 1
ATOM 583 C C . GLU A 1 72 ? -3.153 17.059 13.065 1.00 87.25 72 GLU A C 1
ATOM 585 O O . GLU A 1 72 ? -2.939 17.067 11.8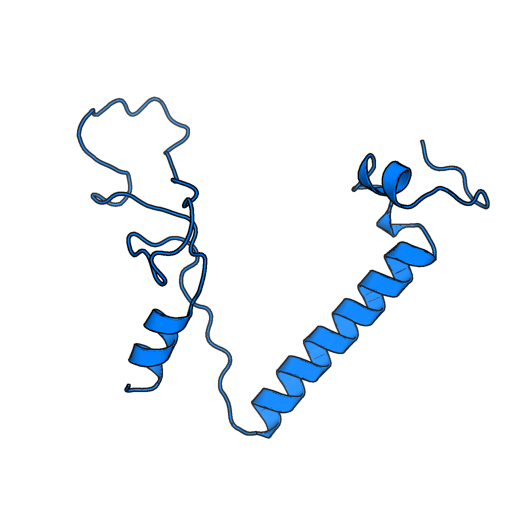45 1.00 87.25 72 GLU A O 1
ATOM 590 N N . PRO A 1 73 ? -4.244 17.659 13.573 1.00 83.12 73 PRO A N 1
ATOM 591 C CA . PRO A 1 73 ? -5.158 18.442 12.751 1.00 83.12 73 PRO A CA 1
ATOM 592 C C . PRO A 1 73 ? -4.449 19.640 12.110 1.00 83.12 73 PRO A C 1
ATOM 594 O O . PRO A 1 73 ? -3.783 20.426 12.776 1.00 83.12 73 PRO A O 1
ATOM 597 N N . SER A 1 74 ? -4.659 19.856 10.810 1.00 77.94 74 SER A N 1
ATOM 598 C CA . SER A 1 74 ? -4.039 20.975 10.077 1.00 77.94 74 SER A CA 1
ATOM 599 C C . SER A 1 74 ? -4.588 22.367 10.463 1.00 77.94 74 SER A C 1
ATOM 601 O O . SER A 1 74 ? -4.072 23.381 9.986 1.00 77.94 74 SER A O 1
ATOM 603 N N . GLY A 1 75 ? -5.666 22.445 11.253 1.00 72.06 75 GLY A N 1
ATOM 604 C CA . GLY A 1 75 ? -6.387 23.685 11.559 1.00 72.06 75 GLY A CA 1
ATOM 605 C C . GLY A 1 75 ? -5.955 24.359 12.866 1.00 72.06 75 GLY A C 1
ATOM 606 O O . GLY A 1 75 ? -5.538 23.703 13.811 1.00 72.06 75 GLY A O 1
ATOM 607 N N . LYS A 1 76 ? -6.146 25.686 12.966 1.00 58.47 76 LYS A N 1
ATOM 608 C CA . LYS A 1 76 ? -5.973 26.475 14.207 1.00 58.47 76 LYS A CA 1
ATOM 609 C C . LYS A 1 76 ? -7.085 26.227 15.244 1.00 58.47 76 LYS A C 1
ATOM 611 O O . LYS A 1 76 ? -7.512 27.166 15.914 1.00 58.47 76 LYS A O 1
ATOM 616 N N . LEU A 1 77 ? -7.556 24.997 15.414 1.00 58.47 77 LEU A N 1
ATOM 617 C CA . LEU A 1 77 ? -8.274 24.640 16.636 1.00 58.47 77 LEU A CA 1
ATOM 618 C C . LEU A 1 77 ? -7.218 24.464 17.726 1.00 58.47 77 LEU A C 1
ATOM 620 O O . LEU A 1 77 ? -6.888 23.362 18.135 1.00 58.47 77 LEU A O 1
ATOM 624 N N . LYS A 1 78 ? -6.650 25.588 18.180 1.00 52.50 78 LYS A N 1
ATOM 625 C CA . LYS A 1 78 ? -5.977 25.656 19.476 1.00 52.50 78 LYS A CA 1
ATOM 626 C C . LYS A 1 78 ? -7.061 25.618 20.550 1.00 52.50 78 LYS A C 1
ATOM 628 O O . LYS A 1 78 ? -7.294 26.612 21.229 1.00 52.50 78 LYS A O 1
ATOM 633 N N . VAL A 1 79 ? -7.753 24.493 20.663 1.00 55.84 79 VAL A N 1
ATOM 634 C CA . VAL A 1 79 ? -8.253 24.076 21.966 1.00 55.84 79 VAL A CA 1
ATOM 635 C C . VAL A 1 79 ? -7.110 23.228 22.522 1.00 55.84 79 VAL A C 1
ATOM 637 O O . VAL A 1 79 ? -6.819 22.189 21.941 1.00 55.84 79 VAL A O 1
ATOM 640 N N . PRO A 1 80 ? -6.368 23.703 23.536 1.00 54.00 80 PRO A N 1
ATOM 641 C CA . PRO A 1 80 ? -5.094 23.101 23.940 1.00 54.00 80 PRO A CA 1
ATOM 642 C C . PRO A 1 80 ? -5.168 21.659 24.469 1.00 54.00 80 PRO A C 1
ATOM 644 O O . PRO A 1 80 ? -4.123 21.105 24.789 1.00 54.00 80 PRO A O 1
ATOM 647 N N . GLU A 1 81 ? -6.360 21.068 24.594 1.00 57.34 81 GLU A N 1
ATOM 648 C CA . GLU A 1 81 ? -6.577 19.875 25.424 1.00 57.34 81 GLU A CA 1
ATOM 649 C C . GLU A 1 81 ? -7.339 18.725 24.749 1.00 57.34 81 GLU A C 1
ATOM 651 O O . GLU A 1 81 ? -7.500 17.678 25.368 1.00 57.34 81 GLU A O 1
ATOM 656 N N . GLU A 1 82 ? -7.749 18.839 23.483 1.00 66.81 82 GLU A N 1
ATOM 657 C CA . GLU A 1 82 ? -8.468 17.745 22.815 1.00 66.81 82 GLU A CA 1
ATOM 658 C C . GLU A 1 82 ? -7.780 17.366 21.502 1.00 66.81 82 GLU A C 1
ATOM 660 O O . GLU A 1 82 ? -7.900 18.045 20.481 1.00 66.81 82 GLU A O 1
ATOM 665 N N . ASN A 1 83 ? -7.046 16.247 21.523 1.00 74.56 83 ASN A N 1
ATOM 666 C CA . ASN A 1 83 ? -6.706 15.527 20.295 1.00 74.56 83 ASN A CA 1
ATOM 667 C C . ASN A 1 83 ? -7.991 15.336 19.472 1.00 74.56 83 ASN A C 1
ATOM 669 O O . ASN A 1 83 ? -9.047 15.097 20.049 1.00 74.56 83 ASN A O 1
ATOM 673 N N . PHE A 1 84 ? -7.926 15.341 18.138 1.00 83.88 84 PHE A N 1
ATOM 674 C CA . PHE A 1 84 ? -9.130 15.151 17.305 1.00 83.88 84 PHE A CA 1
ATOM 675 C C . PHE A 1 84 ? -9.907 13.862 17.635 1.00 83.88 84 PHE A C 1
ATOM 677 O O . PHE A 1 84 ? -11.127 13.819 17.514 1.00 83.88 84 PHE A O 1
ATOM 684 N N . PHE A 1 85 ? -9.198 12.820 18.076 1.00 84.94 85 PHE A N 1
ATOM 685 C CA . PHE A 1 85 ? -9.777 11.544 18.502 1.00 84.94 85 PHE A CA 1
ATOM 686 C C . PHE A 1 85 ? -9.925 11.420 20.028 1.00 84.94 85 PHE A C 1
ATOM 688 O O . PHE A 1 85 ? -10.130 10.318 20.528 1.00 84.94 85 PHE A O 1
ATOM 695 N N . ASN A 1 86 ? -9.764 12.510 20.785 1.00 86.25 86 ASN A N 1
ATOM 696 C CA . ASN A 1 86 ? -9.654 12.567 22.254 1.00 86.25 86 ASN A CA 1
ATOM 697 C C . ASN A 1 86 ? -8.493 11.749 22.854 1.00 86.25 86 ASN A C 1
ATOM 699 O O . ASN A 1 86 ? -8.259 11.774 24.058 1.00 86.25 86 ASN A O 1
ATOM 703 N N . VAL A 1 87 ? -7.723 11.071 22.007 1.00 87.50 87 VAL A N 1
ATOM 704 C CA . VAL A 1 87 ? -6.499 10.337 22.321 1.00 87.50 87 VAL A CA 1
ATOM 705 C C . VAL A 1 87 ? -5.432 10.678 21.279 1.00 87.50 87 VAL A C 1
ATOM 707 O O . VAL A 1 87 ? -5.788 11.067 20.159 1.00 87.50 87 VAL A O 1
ATOM 710 N N . PRO A 1 88 ? -4.137 10.532 21.605 1.00 87.50 88 PRO A N 1
ATOM 711 C CA . PRO A 1 88 ? -3.078 10.633 20.611 1.00 87.50 88 PRO A CA 1
ATOM 712 C C . PRO A 1 88 ? -3.322 9.648 19.464 1.00 87.50 88 PRO A C 1
ATOM 714 O O . PRO A 1 88 ? -3.729 8.507 19.697 1.00 87.50 88 PRO A O 1
ATOM 717 N N . ALA A 1 89 ? -3.088 10.091 18.231 1.00 90.31 89 ALA A N 1
ATOM 718 C CA . ALA A 1 89 ? -3.315 9.293 17.034 1.00 90.31 89 ALA A CA 1
ATOM 719 C C . ALA A 1 89 ? -2.050 9.214 16.182 1.00 90.31 89 ALA A C 1
ATOM 721 O O . ALA A 1 89 ? -1.335 10.200 16.002 1.00 90.31 89 ALA A O 1
ATOM 722 N N . PHE A 1 90 ? -1.811 8.036 15.622 1.00 91.56 90 PHE A N 1
ATOM 723 C CA . PHE A 1 90 ? -0.605 7.695 14.885 1.00 91.56 90 PHE A CA 1
ATOM 724 C C . PHE A 1 90 ? -0.943 6.906 13.621 1.00 91.56 90 PHE A C 1
ATOM 726 O O . PHE A 1 90 ? -2.019 6.308 13.510 1.00 91.56 90 PHE A O 1
ATOM 733 N N . LEU A 1 91 ? -0.010 6.872 12.670 1.00 92.56 91 LEU A N 1
ATOM 734 C CA . LEU A 1 91 ? -0.038 5.883 11.594 1.00 92.56 91 LEU A CA 1
ATOM 735 C C . LEU A 1 91 ? 0.419 4.528 12.132 1.00 92.56 91 LEU A C 1
ATOM 737 O O . LEU A 1 91 ? 1.493 4.424 12.724 1.00 92.56 91 LEU A O 1
ATOM 741 N N . THR A 1 92 ? -0.383 3.492 11.897 1.00 91.75 92 THR A N 1
ATOM 742 C CA . THR A 1 92 ? -0.022 2.134 12.296 1.00 91.75 92 THR A CA 1
ATOM 743 C C . THR A 1 92 ? 1.202 1.627 11.532 1.00 91.75 92 THR A C 1
ATOM 745 O O . THR A 1 92 ? 1.345 1.862 10.329 1.00 91.75 92 THR A O 1
ATOM 748 N N . VAL A 1 93 ? 2.053 0.874 12.227 1.00 90.69 93 VAL A N 1
ATOM 749 C CA . VAL A 1 93 ? 3.139 0.090 11.624 1.00 90.69 93 VAL A CA 1
ATOM 750 C C . VAL A 1 93 ? 2.670 -1.304 11.201 1.00 90.69 93 VAL A C 1
ATOM 752 O O . VAL A 1 93 ? 3.246 -1.891 10.288 1.00 90.69 93 VAL A O 1
ATOM 755 N N . SER A 1 94 ? 1.608 -1.821 11.833 1.00 90.50 94 SER A N 1
ATOM 756 C CA . SER A 1 94 ? 1.139 -3.199 11.669 1.00 90.50 94 SER A CA 1
ATOM 757 C C . SER A 1 94 ? -0.350 -3.349 12.000 1.00 90.50 94 SER A C 1
ATOM 759 O O . SER A 1 94 ? -0.886 -2.719 12.909 1.00 90.50 94 SER A O 1
ATOM 761 N N . GLY A 1 95 ? -1.048 -4.200 11.248 1.00 91.19 95 GLY A N 1
ATOM 762 C CA . GLY A 1 95 ? -2.450 -4.553 11.503 1.00 91.19 95 GLY A CA 1
ATOM 763 C C . GLY A 1 95 ? -2.624 -5.767 12.422 1.00 91.19 95 GLY A C 1
ATOM 764 O O . GLY A 1 95 ? -3.763 -6.146 12.687 1.00 91.19 95 GLY A O 1
ATOM 765 N N . GLN A 1 96 ? -1.528 -6.384 12.882 1.00 92.44 96 GLN A N 1
ATOM 766 C CA . GLN A 1 96 ? -1.521 -7.691 13.550 1.00 92.44 96 GLN A CA 1
ATOM 767 C C . GLN A 1 96 ? -2.532 -7.785 14.699 1.00 92.44 96 GLN A C 1
ATOM 769 O O . GLN A 1 96 ? -3.431 -8.615 14.631 1.00 92.44 96 GLN A O 1
ATOM 774 N N . LEU A 1 97 ? -2.441 -6.904 15.703 1.00 90.69 97 LEU A N 1
ATOM 775 C CA . LEU A 1 97 ? -3.309 -6.962 16.890 1.00 90.69 97 LEU A CA 1
ATOM 776 C C . LEU A 1 97 ? -4.802 -6.849 16.543 1.00 90.69 97 LEU A C 1
ATOM 778 O O . LEU A 1 97 ? -5.644 -7.481 17.173 1.00 90.69 97 LEU A O 1
ATOM 782 N N . HIS A 1 98 ? -5.145 -6.068 15.513 1.00 92.38 98 HIS A N 1
ATOM 783 C CA . HIS A 1 98 ? -6.531 -5.967 15.053 1.00 92.38 98 HIS A CA 1
ATOM 784 C C . HIS A 1 98 ? -7.006 -7.279 14.416 1.00 92.38 98 HIS A C 1
ATOM 786 O O . HIS A 1 98 ? -8.148 -7.684 14.627 1.00 92.38 98 HIS A O 1
ATOM 792 N N . LEU A 1 99 ? -6.142 -7.946 13.646 1.00 94.19 99 LEU A N 1
ATOM 793 C CA . LEU A 1 99 ? -6.461 -9.220 13.005 1.00 94.19 99 LEU A CA 1
ATOM 794 C C . LEU A 1 99 ? -6.533 -10.375 14.005 1.00 94.19 99 LEU A C 1
ATOM 796 O O . LEU A 1 99 ? -7.401 -11.225 13.837 1.00 94.19 99 LEU A O 1
ATOM 800 N N . GLU A 1 100 ? -5.693 -10.391 15.044 1.00 93.69 100 GLU A N 1
ATOM 801 C CA . GLU A 1 100 ? -5.754 -11.389 16.123 1.00 93.69 100 GLU A CA 1
ATOM 802 C C . GLU A 1 100 ? -7.145 -11.397 16.765 1.00 93.69 100 GLU A C 1
ATOM 804 O O . GLU A 1 100 ? -7.840 -12.415 16.699 1.00 93.69 100 GLU A O 1
ATOM 809 N N . VAL A 1 101 ? -7.622 -10.228 17.206 1.00 93.25 101 VAL A N 1
ATOM 810 C CA . VAL A 1 101 ? -8.966 -10.066 17.787 1.00 93.25 101 VAL A CA 1
ATOM 811 C C . VAL A 1 101 ? -10.067 -10.493 16.809 1.00 93.25 101 VAL A C 1
ATOM 813 O O . VAL A 1 101 ? -11.007 -11.187 17.190 1.00 93.25 101 VAL A O 1
ATOM 816 N N . MET A 1 102 ? -9.970 -10.109 15.532 1.00 92.31 102 MET A N 1
ATOM 817 C CA . MET A 1 102 ? -10.972 -10.475 14.517 1.00 92.31 102 MET A CA 1
ATOM 818 C C . MET A 1 102 ? -10.964 -11.970 14.177 1.00 92.31 102 MET A C 1
ATOM 820 O O . MET A 1 102 ? -12.001 -12.516 13.802 1.00 92.31 102 MET A O 1
ATOM 824 N N . SER A 1 103 ? -9.811 -12.628 14.298 1.00 92.69 103 SER A N 1
ATOM 825 C CA . SER A 1 103 ? -9.658 -14.071 14.098 1.00 92.69 103 SER A CA 1
ATOM 826 C C . SER A 1 103 ? -10.063 -14.904 15.319 1.00 92.69 103 SER A C 1
ATOM 828 O O . SER A 1 103 ? -10.181 -16.123 15.202 1.00 92.69 103 SER A O 1
ATOM 830 N N . GLY A 1 104 ? -10.331 -14.254 16.459 1.00 89.81 104 GLY A N 1
ATOM 831 C CA . GLY A 1 104 ? -10.733 -14.899 17.709 1.00 89.81 104 GLY A CA 1
ATOM 832 C C . GLY A 1 104 ? -9.569 -15.397 18.570 1.00 89.81 104 GLY A C 1
ATOM 833 O O . GLY A 1 104 ? -9.780 -16.314 19.365 1.00 89.81 104 GLY A O 1
ATOM 834 N N . LEU A 1 105 ? -8.370 -14.831 18.386 1.00 66.25 105 LEU A N 1
ATOM 835 C CA . LEU A 1 105 ? -7.214 -15.013 19.273 1.00 66.25 105 LEU A CA 1
ATOM 836 C C . LEU A 1 105 ? -7.288 -14.082 20.490 1.00 66.25 105 LEU A C 1
ATOM 838 O O . LEU A 1 105 ? -7.835 -12.962 20.354 1.00 66.25 105 LEU A O 1
#

Sequence (105 aa):
PIKYKERHPLEYLRQHPHFRCRTNVVSSILRIRSEATAAIHSFFKDSGFVHIHTPIITSNDSEGAGELFQLEPSGKLKVPEENFFNVPAFLTVSGQLHLEVMSGL

Foldseek 3Di:
DDDPPDDDDPVVLVVPVVCSCVDPVNVVVVVVVVVVVVVVVVVCVVVVHDDDDADQKDLDAPDPPDDWAWDQDPDPPPPVQAGPVSGTITGYPDRVVVVCVVVPD

Secondary structure (DSSP, 8-state):
-PPTTPPPPHHHHHT-HHHHTTSHHHHHHHHHHHHHHHHHHHHHHHTT----PPPSEESS-SSS-S---B---SS----TT--TTSS--EE-S--HHHHHHHHT-

Radius of gyration: 20.5 Å; chains: 1; bounding box: 31×48×51 Å